Protein AF-A0A7C8ZC07-F1 (afdb_monomer)

Structure (mmCIF, N/CA/C/O backbone):
data_AF-A0A7C8ZC07-F1
#
_entry.id   AF-A0A7C8ZC07-F1
#
loop_
_atom_site.group_PDB
_atom_site.id
_atom_site.type_symbol
_atom_site.label_atom_id
_atom_site.label_alt_id
_atom_site.label_comp_id
_atom_site.label_asym_id
_atom_site.label_entity_id
_atom_site.label_seq_id
_atom_site.pdbx_PDB_ins_code
_atom_site.Cartn_x
_atom_site.Cartn_y
_atom_site.Cartn_z
_atom_site.occupancy
_atom_site.B_iso_or_equiv
_atom_site.auth_seq_id
_atom_site.auth_comp_id
_atom_site.auth_asym_id
_atom_site.auth_atom_id
_atom_site.pdbx_PDB_model_num
ATOM 1 N N . ARG A 1 1 ? 8.824 -15.321 49.324 1.00 49.09 1 ARG A N 1
ATOM 2 C CA . ARG A 1 1 ? 8.044 -14.323 50.098 1.00 49.09 1 ARG A CA 1
ATOM 3 C C . ARG A 1 1 ? 8.283 -12.958 49.463 1.00 49.09 1 ARG A C 1
ATOM 5 O O . ARG A 1 1 ? 9.162 -12.234 49.890 1.00 49.09 1 ARG A O 1
ATOM 12 N N . ILE A 1 2 ? 7.530 -12.649 48.404 1.00 52.88 2 ILE A N 1
ATOM 13 C CA . ILE A 1 2 ? 7.706 -11.455 47.546 1.00 52.88 2 ILE A CA 1
ATOM 14 C C . ILE A 1 2 ? 7.516 -10.147 48.338 1.00 52.88 2 ILE A C 1
ATOM 16 O O . ILE A 1 2 ? 8.157 -9.143 48.069 1.00 52.88 2 ILE A O 1
ATOM 20 N N . LYS A 1 3 ? 6.681 -10.186 49.384 1.00 51.88 3 LYS A N 1
ATOM 21 C CA . LYS A 1 3 ? 6.340 -9.038 50.242 1.00 51.88 3 LYS A CA 1
ATOM 22 C C . LYS A 1 3 ? 7.389 -8.698 51.314 1.00 51.88 3 LYS A C 1
ATOM 24 O O . LYS A 1 3 ? 7.151 -7.811 52.131 1.00 51.88 3 LYS A O 1
ATOM 29 N N . GLU A 1 4 ? 8.507 -9.422 51.375 1.00 53.69 4 GLU A N 1
ATOM 30 C CA . GLU A 1 4 ? 9.507 -9.255 52.441 1.00 53.69 4 GLU A CA 1
ATOM 31 C C . GLU A 1 4 ? 10.808 -8.601 51.981 1.00 53.69 4 GLU A C 1
ATOM 33 O O . GLU A 1 4 ? 11.599 -8.225 52.843 1.00 53.69 4 GLU A O 1
ATOM 38 N N . ASP A 1 5 ? 10.993 -8.372 50.677 1.00 64.00 5 ASP A N 1
ATOM 39 C CA . ASP A 1 5 ? 12.124 -7.585 50.188 1.00 64.00 5 ASP A CA 1
ATOM 40 C C . ASP A 1 5 ? 11.849 -6.082 50.407 1.00 64.00 5 ASP A C 1
ATOM 42 O O . ASP A 1 5 ? 10.924 -5.528 49.800 1.00 64.00 5 ASP A O 1
ATOM 46 N N . PRO A 1 6 ? 12.605 -5.399 51.288 1.00 66.06 6 PRO A N 1
ATOM 47 C CA . PRO A 1 6 ? 12.394 -3.987 51.586 1.00 66.06 6 PRO A CA 1
ATOM 48 C C . PRO A 1 6 ? 12.612 -3.067 50.375 1.00 66.06 6 PRO A C 1
ATOM 50 O O . PRO A 1 6 ? 12.097 -1.952 50.393 1.00 66.06 6 PRO A O 1
ATOM 53 N N . SER A 1 7 ? 13.317 -3.516 49.330 1.00 63.84 7 SER A N 1
ATOM 54 C CA . SER A 1 7 ? 13.530 -2.734 48.106 1.00 63.84 7 SER A CA 1
ATOM 55 C C . SER A 1 7 ? 12.346 -2.784 47.132 1.00 63.84 7 SER A C 1
ATOM 57 O O . SER A 1 7 ? 12.133 -1.833 46.385 1.00 63.84 7 SER A O 1
ATOM 59 N N . LEU A 1 8 ? 11.533 -3.846 47.180 1.00 65.56 8 LEU A N 1
ATOM 60 C CA . LEU A 1 8 ? 10.399 -4.048 46.268 1.00 65.56 8 LEU A CA 1
ATOM 61 C C . LEU A 1 8 ? 9.066 -3.549 46.832 1.00 65.56 8 LEU A C 1
ATOM 63 O O . LEU A 1 8 ? 8.138 -3.299 46.071 1.00 65.56 8 LEU A O 1
ATOM 67 N N . LYS A 1 9 ? 8.961 -3.368 48.154 1.00 70.19 9 LYS A N 1
ATOM 68 C CA . LYS A 1 9 ? 7.757 -2.827 48.811 1.00 70.19 9 LYS A CA 1
ATOM 69 C C . LYS A 1 9 ? 7.234 -1.517 48.202 1.00 70.19 9 LYS A C 1
ATOM 71 O O . LYS A 1 9 ? 6.057 -1.504 47.856 1.00 70.19 9 LYS A O 1
ATOM 76 N N . PRO A 1 10 ? 8.048 -0.456 48.024 1.00 70.44 10 PRO A N 1
ATOM 77 C CA . PRO A 1 10 ? 7.539 0.800 47.469 1.00 70.44 10 PRO A CA 1
ATOM 78 C C . PRO A 1 10 ? 7.084 0.649 46.011 1.00 70.44 10 PRO A C 1
ATOM 80 O O . PRO A 1 10 ? 6.081 1.231 45.620 1.00 70.44 10 PRO A O 1
ATOM 83 N N . ILE A 1 11 ? 7.772 -0.189 45.231 1.00 72.69 11 ILE A N 1
ATOM 84 C CA . ILE A 1 11 ? 7.446 -0.452 43.822 1.00 72.69 11 ILE A CA 1
ATOM 85 C C . ILE A 1 11 ? 6.111 -1.197 43.714 1.00 72.69 11 ILE A C 1
ATOM 87 O O . ILE A 1 11 ? 5.258 -0.846 42.906 1.00 72.69 11 ILE A O 1
ATOM 91 N N . LEU A 1 12 ? 5.906 -2.217 44.551 1.00 68.25 12 LEU A N 1
ATOM 92 C CA . LEU A 1 12 ? 4.665 -2.990 44.575 1.00 68.25 12 LEU A CA 1
ATOM 93 C C . LEU A 1 12 ? 3.473 -2.142 45.041 1.00 68.25 12 LEU A C 1
ATOM 95 O O . LEU A 1 12 ? 2.403 -2.251 44.449 1.00 68.25 12 LEU A O 1
ATOM 99 N N . GLU A 1 13 ? 3.658 -1.277 46.043 1.00 73.81 13 GLU A N 1
ATOM 100 C CA . GLU A 1 13 ? 2.627 -0.327 46.488 1.00 73.81 13 GLU A CA 1
ATOM 101 C C . GLU A 1 13 ? 2.291 0.705 45.400 1.00 73.81 13 GLU A C 1
ATOM 103 O O . GLU A 1 13 ? 1.121 1.041 45.207 1.00 73.81 13 GLU A O 1
ATOM 108 N N . GLU A 1 14 ? 3.287 1.178 44.646 1.00 70.56 14 GLU A N 1
ATOM 109 C CA . GLU A 1 14 ? 3.084 2.115 43.537 1.00 70.56 14 GLU A CA 1
ATOM 110 C C . GLU A 1 14 ? 2.387 1.455 42.340 1.00 70.56 14 GLU A C 1
ATOM 112 O O . GLU A 1 14 ? 1.521 2.070 41.721 1.00 70.56 14 GLU A O 1
ATOM 117 N N . ILE A 1 15 ? 2.680 0.184 42.050 1.00 71.25 15 ILE A N 1
ATOM 118 C CA . ILE A 1 15 ? 1.969 -0.600 41.029 1.00 71.25 15 ILE A CA 1
ATOM 119 C C . ILE A 1 15 ? 0.524 -0.887 41.464 1.00 71.25 15 ILE A C 1
ATOM 121 O O . ILE A 1 15 ? -0.393 -0.772 40.651 1.00 71.25 15 ILE A O 1
ATOM 125 N N . GLU A 1 16 ? 0.295 -1.222 42.737 1.00 71.12 16 GLU A N 1
ATOM 126 C CA . GLU A 1 16 ? -1.049 -1.466 43.280 1.00 71.12 16 GLU A CA 1
ATOM 127 C C . GLU A 1 16 ? -1.894 -0.181 43.299 1.00 71.12 16 GLU A C 1
ATOM 129 O O . GLU A 1 16 ? -3.084 -0.214 42.986 1.00 71.12 16 GLU A O 1
ATOM 134 N N . THR A 1 17 ? -1.270 0.964 43.587 1.00 78.25 17 THR A N 1
ATOM 135 C CA . THR A 1 17 ? -1.939 2.275 43.618 1.00 78.25 17 THR A CA 1
ATOM 136 C C . THR A 1 17 ? -2.128 2.874 42.221 1.00 78.25 17 THR A C 1
ATOM 138 O O . THR A 1 17 ? -3.163 3.471 41.930 1.00 78.25 17 THR A O 1
ATOM 141 N N . GLY A 1 18 ? -1.125 2.747 41.350 1.00 68.50 18 GLY A N 1
ATOM 142 C CA . GLY A 1 18 ? -1.068 3.386 40.033 1.00 68.50 18 GLY A CA 1
ATOM 143 C C . GLY A 1 18 ? -1.546 2.512 38.871 1.00 68.50 18 GLY A C 1
ATOM 144 O O . GLY A 1 18 ? -1.630 2.993 37.737 1.00 68.50 18 GLY A O 1
ATOM 145 N N . GLY A 1 19 ? -1.870 1.243 39.129 1.00 67.44 19 GLY A N 1
ATOM 146 C CA . GLY A 1 19 ? -2.442 0.325 38.150 1.00 67.44 19 GLY A CA 1
ATOM 147 C C . GLY A 1 19 ? -1.543 0.084 36.923 1.00 67.44 19 GLY A C 1
ATOM 148 O O . GLY A 1 19 ? -0.319 0.232 36.993 1.00 67.44 19 GLY A O 1
ATOM 149 N N . PRO A 1 20 ? -2.130 -0.270 35.762 1.00 63.25 20 PRO A N 1
ATOM 150 C CA . PRO A 1 20 ? -1.377 -0.620 34.550 1.00 63.25 20 PRO A CA 1
ATOM 151 C C . PRO A 1 20 ? -0.416 0.476 34.057 1.00 63.25 20 PRO A C 1
ATOM 153 O O . PRO A 1 20 ? 0.626 0.175 33.481 1.00 63.25 20 PRO A O 1
ATOM 156 N N . ALA A 1 21 ? -0.718 1.751 34.325 1.00 64.56 21 ALA A N 1
ATOM 157 C CA . ALA A 1 21 ? 0.130 2.874 33.927 1.00 64.56 21 ALA A CA 1
ATOM 158 C C . ALA A 1 21 ? 1.429 2.963 34.748 1.00 64.56 21 ALA A C 1
ATOM 160 O O . ALA A 1 21 ? 2.482 3.293 34.203 1.00 64.56 21 ALA A O 1
ATOM 161 N N . ALA A 1 22 ? 1.376 2.652 36.049 1.00 65.94 22 ALA A N 1
ATOM 162 C CA . ALA A 1 22 ? 2.578 2.548 36.877 1.00 65.94 22 ALA A CA 1
ATOM 163 C C . ALA A 1 22 ? 3.409 1.322 36.481 1.00 65.94 22 ALA A C 1
ATOM 165 O O . ALA A 1 22 ? 4.630 1.422 36.370 1.00 65.94 22 ALA A O 1
ATOM 166 N N . MET A 1 23 ? 2.749 0.204 36.160 1.00 66.25 23 MET A N 1
ATOM 167 C CA . MET A 1 23 ? 3.419 -0.997 35.657 1.00 66.25 23 MET A CA 1
ATOM 168 C C . MET A 1 23 ? 4.219 -0.720 34.372 1.00 66.25 23 MET A C 1
ATOM 170 O O . MET A 1 23 ? 5.341 -1.202 34.267 1.00 66.25 23 MET A O 1
ATOM 174 N N . MET A 1 24 ? 3.725 0.122 33.451 1.00 65.31 24 MET A N 1
ATOM 175 C CA . MET A 1 24 ? 4.464 0.498 32.231 1.00 65.31 24 MET A CA 1
ATOM 176 C C . MET A 1 24 ? 5.765 1.271 32.488 1.00 65.31 24 MET A C 1
ATOM 178 O O . MET A 1 24 ? 6.720 1.117 31.730 1.00 65.31 24 MET A O 1
ATOM 182 N N . ARG A 1 25 ? 5.851 2.077 33.556 1.00 70.50 25 ARG A N 1
ATOM 183 C CA . ARG A 1 25 ? 7.114 2.762 33.897 1.00 70.50 25 ARG A CA 1
ATOM 184 C C . ARG A 1 25 ? 8.191 1.771 34.313 1.00 70.50 25 ARG A C 1
ATOM 186 O O . ARG A 1 25 ? 9.336 1.901 33.896 1.00 70.50 25 ARG A O 1
ATOM 193 N N . TYR A 1 26 ? 7.798 0.771 35.092 1.00 70.06 26 TYR A N 1
ATOM 194 C CA . TYR A 1 26 ? 8.689 -0.290 35.550 1.00 70.06 26 TYR A CA 1
ATO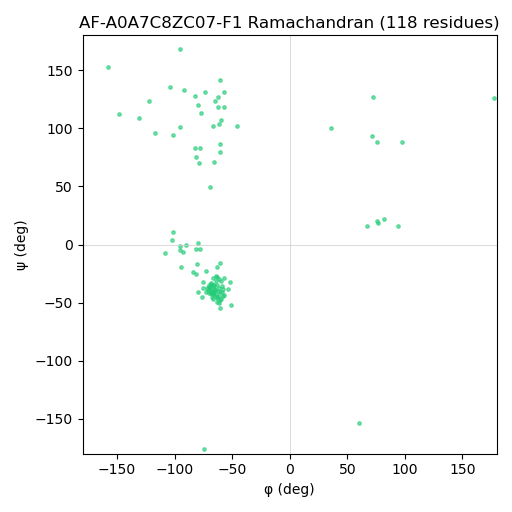M 195 C C . TYR A 1 26 ? 8.918 -1.380 34.501 1.00 70.06 26 TYR A C 1
ATOM 197 O O . TYR A 1 26 ? 9.893 -2.113 34.595 1.00 70.06 26 TYR A O 1
ATOM 205 N N . TRP A 1 27 ? 8.071 -1.455 33.472 1.00 68.31 27 TRP A N 1
ATOM 206 C CA . TRP A 1 27 ? 8.243 -2.361 32.336 1.00 68.31 27 TRP A CA 1
ATOM 207 C C . TRP A 1 27 ? 9.499 -2.051 31.513 1.00 68.31 27 TRP A C 1
ATOM 209 O O . TRP A 1 27 ? 10.074 -2.943 30.903 1.00 68.31 27 TRP A O 1
ATOM 219 N N . ASN A 1 28 ? 9.960 -0.799 31.520 1.00 65.50 28 ASN A N 1
ATOM 220 C CA . ASN A 1 28 ? 11.221 -0.409 30.882 1.00 65.50 28 ASN A CA 1
ATOM 221 C C . ASN A 1 28 ? 12.411 -0.387 31.856 1.00 65.50 28 ASN A C 1
ATOM 223 O O . ASN A 1 28 ? 13.537 -0.116 31.438 1.00 65.50 28 ASN A O 1
ATOM 227 N N . ASP A 1 29 ? 12.188 -0.680 33.140 1.00 74.25 29 ASP A N 1
ATOM 228 C CA . ASP A 1 29 ? 13.243 -0.755 34.144 1.00 74.25 29 ASP A CA 1
ATOM 229 C C . ASP A 1 29 ? 13.710 -2.205 34.301 1.00 74.25 29 ASP A C 1
ATOM 231 O O . ASP A 1 29 ? 13.076 -3.050 34.941 1.00 74.25 29 ASP A O 1
ATOM 235 N N . LYS A 1 30 ? 14.851 -2.494 33.674 1.00 66.69 30 LYS A N 1
ATOM 236 C CA . LYS A 1 30 ? 15.441 -3.831 33.636 1.00 66.69 30 LYS A CA 1
ATOM 237 C C . LYS A 1 30 ? 15.731 -4.380 35.035 1.00 66.69 30 LYS A C 1
ATOM 239 O O . LYS A 1 30 ? 15.533 -5.572 35.251 1.00 66.69 30 LYS A O 1
ATOM 244 N N . GLU A 1 31 ? 16.135 -3.538 35.987 1.00 68.56 31 GLU A N 1
ATOM 245 C CA . GLU A 1 31 ? 16.430 -3.992 37.352 1.00 68.56 31 GLU A CA 1
ATOM 246 C C . GLU A 1 31 ? 15.155 -4.403 38.097 1.00 68.56 31 GLU A C 1
ATOM 248 O O . GLU A 1 31 ? 15.164 -5.349 38.891 1.00 68.56 31 GLU A O 1
ATOM 253 N N . VAL A 1 32 ? 14.045 -3.708 37.834 1.00 72.06 32 VAL A N 1
ATOM 254 C CA . VAL A 1 32 ? 12.743 -4.024 38.431 1.00 72.06 32 VAL A CA 1
ATOM 255 C C . VAL A 1 32 ? 12.170 -5.296 37.824 1.00 72.06 32 VAL A C 1
ATOM 257 O O . VAL A 1 32 ? 11.678 -6.146 38.564 1.00 72.06 32 VAL A O 1
ATOM 260 N N . LEU A 1 33 ? 12.294 -5.474 36.508 1.00 69.75 33 LEU A N 1
ATOM 261 C CA . LEU A 1 33 ? 11.890 -6.704 35.828 1.00 69.75 33 LEU A CA 1
ATOM 262 C C . LEU A 1 33 ? 12.712 -7.921 36.265 1.00 69.75 33 LEU A C 1
ATOM 264 O O . LEU A 1 33 ? 12.133 -8.979 36.506 1.00 69.75 33 LEU A O 1
ATOM 268 N N . GLU A 1 34 ? 14.034 -7.781 36.402 1.00 70.88 34 GLU A N 1
ATOM 269 C CA . GLU A 1 34 ? 14.917 -8.862 36.859 1.00 70.88 34 GLU A CA 1
ATOM 270 C C . GLU A 1 34 ? 14.548 -9.302 38.279 1.00 70.88 34 GLU A C 1
ATOM 272 O O . GLU A 1 34 ? 14.272 -10.481 38.514 1.00 70.88 34 GLU A O 1
ATOM 277 N N . LYS A 1 35 ? 14.423 -8.353 39.213 1.00 67.31 35 LYS A N 1
ATOM 278 C CA . LYS A 1 35 ? 14.038 -8.660 40.599 1.00 67.31 35 LYS A CA 1
ATOM 279 C C . LYS A 1 35 ? 12.609 -9.183 40.713 1.00 67.31 35 LYS A C 1
ATOM 281 O O . LYS A 1 35 ? 12.342 -10.038 41.555 1.00 67.31 35 LYS A O 1
ATOM 286 N N . LEU A 1 36 ? 11.684 -8.701 39.880 1.00 66.12 36 LEU A N 1
ATOM 287 C CA . LEU A 1 36 ? 10.309 -9.199 39.839 1.00 66.12 36 LEU A CA 1
ATOM 288 C C . LEU A 1 36 ? 10.250 -10.630 39.285 1.00 66.12 36 LEU A C 1
ATOM 290 O O . LEU A 1 36 ? 9.547 -11.464 39.852 1.00 66.12 36 LEU A O 1
ATOM 294 N N . GLY A 1 37 ? 11.022 -10.938 38.239 1.00 65.50 37 GLY A N 1
ATOM 295 C CA . GLY A 1 37 ? 11.154 -12.282 37.671 1.00 65.50 37 GLY A CA 1
ATOM 296 C C . GLY A 1 37 ? 11.761 -13.282 38.658 1.00 65.50 37 GLY A C 1
ATOM 297 O O . GLY A 1 37 ? 11.209 -14.369 38.857 1.00 65.50 37 GLY 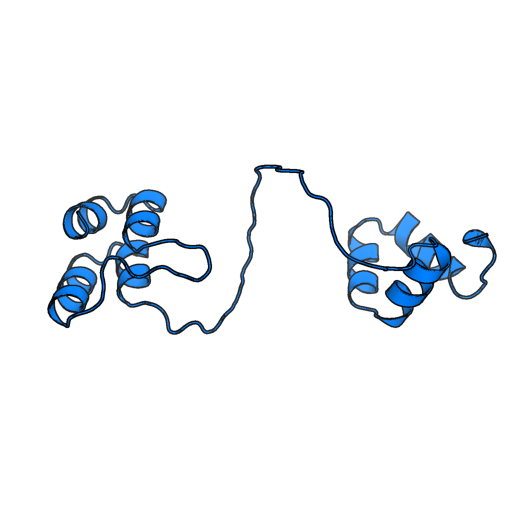A O 1
ATOM 298 N N . GLU A 1 38 ? 12.829 -12.885 39.356 1.00 65.06 38 GLU A N 1
ATOM 299 C CA . GLU A 1 38 ? 13.428 -13.660 40.449 1.00 65.06 38 GLU A CA 1
ATOM 300 C C . GLU A 1 38 ? 12.439 -13.873 41.606 1.00 65.06 38 GLU A C 1
ATOM 302 O O . GLU A 1 38 ? 12.287 -14.989 42.111 1.00 65.06 38 GLU A O 1
ATOM 307 N N . ALA A 1 39 ? 11.708 -12.825 41.999 1.00 56.41 39 ALA A N 1
ATOM 308 C CA . ALA A 1 39 ? 10.731 -12.882 43.082 1.00 56.41 39 ALA A CA 1
ATOM 309 C C . ALA A 1 39 ? 9.504 -13.745 42.734 1.00 56.41 39 ALA A C 1
ATOM 311 O O . ALA A 1 39 ? 8.959 -14.420 43.614 1.00 56.41 39 ALA A O 1
ATOM 312 N N . MET A 1 40 ? 9.078 -13.756 41.467 1.00 59.34 40 MET A N 1
ATOM 313 C CA . MET A 1 40 ? 7.971 -14.578 40.967 1.00 59.34 40 MET A CA 1
ATOM 314 C C . MET A 1 40 ? 8.375 -16.029 40.667 1.00 59.34 40 MET A C 1
ATOM 316 O O . MET A 1 40 ? 7.507 -16.845 40.362 1.00 59.34 40 MET A O 1
ATOM 320 N N . GLY A 1 41 ? 9.658 -16.387 40.800 1.00 51.72 41 GLY A N 1
ATOM 321 C CA . GLY A 1 41 ? 10.137 -17.754 40.581 1.00 51.72 41 GLY A CA 1
ATOM 322 C C . GLY A 1 41 ? 10.030 -18.218 39.125 1.00 51.72 41 GLY A 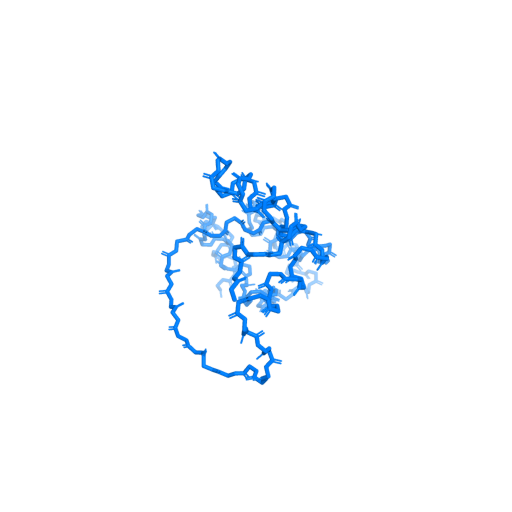C 1
ATOM 323 O O . GLY A 1 41 ? 10.134 -19.416 38.857 1.00 51.72 41 GLY A O 1
ATOM 324 N N . LEU A 1 42 ? 9.837 -17.287 38.185 1.00 47.69 42 LEU A N 1
ATOM 325 C CA . LEU A 1 42 ? 9.888 -17.554 36.752 1.00 47.69 42 LEU A CA 1
ATOM 326 C C . LEU A 1 42 ? 11.360 -17.569 36.326 1.00 47.69 42 LEU A C 1
ATOM 328 O O . LEU A 1 42 ? 11.879 -16.636 35.722 1.00 47.69 42 LEU A O 1
ATOM 332 N N . ALA A 1 43 ? 12.050 -18.658 36.660 1.00 42.44 43 ALA A N 1
ATOM 333 C CA . ALA A 1 43 ? 13.282 -19.008 35.973 1.00 42.44 43 ALA A CA 1
ATOM 334 C C . ALA A 1 43 ? 12.928 -19.233 34.495 1.00 42.44 43 ALA A C 1
ATOM 336 O O . ALA A 1 43 ? 12.326 -20.249 34.143 1.00 42.44 43 ALA A O 1
ATOM 337 N N . VAL A 1 44 ? 13.251 -18.264 33.635 1.00 49.53 44 VAL A N 1
ATOM 338 C CA . VAL A 1 44 ? 13.083 -18.407 32.190 1.00 49.53 44 VAL A CA 1
ATOM 339 C C . VAL A 1 44 ? 14.067 -19.481 31.718 1.00 49.53 44 VAL A C 1
ATOM 341 O O . VAL A 1 44 ? 15.277 -19.286 31.648 1.00 49.53 44 VAL A O 1
ATOM 344 N N . SER A 1 45 ? 13.550 -20.679 31.474 1.00 45.59 45 SER A N 1
ATOM 345 C CA . SER A 1 45 ? 14.283 -21.757 30.825 1.00 45.59 45 SER A CA 1
ATOM 346 C C . SER A 1 45 ? 13.399 -22.315 29.724 1.00 45.59 45 SER A C 1
ATOM 348 O O . SER A 1 45 ? 12.387 -22.950 30.002 1.00 45.59 45 SER A O 1
ATOM 350 N N . GLY A 1 46 ? 13.792 -22.035 28.480 1.00 42.75 46 GLY A N 1
ATOM 351 C CA . GLY A 1 46 ? 13.306 -22.710 27.277 1.00 42.75 46 GLY A CA 1
ATOM 352 C C . GLY A 1 46 ? 11.865 -22.390 26.884 1.00 42.75 46 GLY A C 1
ATOM 353 O O . GLY A 1 46 ? 10.933 -23.072 27.295 1.00 42.75 46 GLY A O 1
ATOM 354 N N . GLY A 1 47 ? 11.690 -21.394 26.015 1.00 37.84 47 GLY A N 1
ATOM 355 C CA . GLY A 1 47 ? 10.403 -21.105 25.390 1.00 37.84 47 GLY A CA 1
ATOM 356 C C . GLY A 1 47 ? 9.903 -22.262 24.518 1.00 37.84 47 GLY A C 1
ATOM 357 O O . GLY A 1 47 ? 10.525 -22.604 23.516 1.00 37.84 47 GLY A O 1
ATOM 358 N N . ALA A 1 48 ? 8.753 -22.823 24.893 1.00 44.09 48 ALA A N 1
ATOM 359 C CA . ALA A 1 48 ? 7.782 -23.468 24.012 1.00 44.09 48 ALA A CA 1
ATOM 360 C C . ALA A 1 48 ? 6.396 -23.496 24.695 1.00 44.09 48 ALA A C 1
ATOM 362 O O . ALA A 1 48 ? 6.312 -23.592 25.917 1.00 44.09 48 ALA A O 1
ATOM 363 N N . THR A 1 49 ? 5.339 -23.505 23.869 1.00 35.78 49 THR A N 1
ATOM 364 C CA . THR A 1 49 ? 3.875 -23.519 24.145 1.00 35.78 49 THR A CA 1
ATOM 365 C C . THR A 1 49 ? 3.246 -22.113 24.080 1.00 35.78 49 THR A C 1
ATOM 367 O O . THR A 1 49 ? 3.416 -21.296 24.970 1.00 35.78 49 THR A O 1
ATOM 370 N N . SER A 1 50 ? 2.792 -21.643 22.911 1.00 43.72 50 SER A N 1
ATOM 371 C CA . SER A 1 50 ? 1.592 -21.997 22.120 1.00 43.72 50 SER A CA 1
ATOM 372 C C . SER A 1 50 ? 0.255 -21.527 22.702 1.00 43.72 50 SER A C 1
ATOM 374 O O . SER A 1 50 ? -0.145 -21.934 23.784 1.00 43.72 50 SER A O 1
ATOM 376 N N . SER A 1 51 ? -0.480 -20.826 21.830 1.00 48.34 51 SER A N 1
ATOM 377 C CA . SER A 1 51 ? -1.940 -20.703 21.781 1.00 48.34 51 SER A CA 1
ATOM 378 C C . SER A 1 51 ? -2.619 -19.795 22.811 1.00 48.34 51 SER A C 1
ATOM 380 O O . SER A 1 51 ? -3.219 -20.261 23.777 1.00 48.34 51 SER A O 1
ATOM 382 N N . ALA A 1 52 ? -2.725 -18.518 22.451 1.00 35.41 52 ALA A N 1
ATOM 383 C CA . ALA A 1 52 ? -3.979 -17.787 22.587 1.00 35.41 52 ALA A CA 1
ATOM 384 C C . ALA A 1 52 ? -4.060 -16.753 21.460 1.00 35.41 52 ALA A C 1
ATOM 386 O O . ALA A 1 52 ? -3.277 -15.812 21.421 1.00 35.41 52 ALA A O 1
ATOM 387 N N . SER A 1 53 ? -4.997 -16.943 20.532 1.00 43.97 53 SER A N 1
ATOM 388 C CA . SER A 1 53 ? -5.522 -15.815 19.770 1.00 43.97 53 SER A CA 1
ATOM 389 C C . SER A 1 53 ? -6.427 -15.018 20.706 1.00 43.97 53 SER A C 1
ATOM 391 O O . SER A 1 53 ? -7.310 -15.599 21.344 1.00 43.97 53 SER A O 1
ATOM 393 N N . PRO A 1 54 ? -6.241 -13.699 20.758 1.00 41.41 54 PRO A N 1
ATOM 394 C CA . PRO A 1 54 ? -7.382 -12.814 20.764 1.00 41.41 54 PRO A CA 1
ATOM 395 C C . PRO A 1 54 ? -7.255 -11.863 19.577 1.00 41.41 54 PRO A C 1
ATOM 397 O O . PRO A 1 54 ? -6.273 -11.145 19.425 1.00 41.41 54 PRO A O 1
ATOM 400 N N . GLY A 1 55 ? -8.277 -11.864 18.725 1.00 49.91 55 GLY A N 1
ATOM 401 C CA . GLY A 1 55 ? -8.522 -10.718 17.870 1.00 49.91 55 GLY A CA 1
ATOM 402 C C . GLY A 1 55 ? -8.880 -9.524 18.747 1.00 49.91 55 GLY A C 1
ATOM 403 O O . GLY A 1 55 ? -9.813 -9.612 19.540 1.00 49.91 55 GLY A O 1
ATOM 404 N N . ALA A 1 56 ? -8.130 -8.443 18.608 1.00 40.22 56 ALA A N 1
ATOM 405 C CA . ALA A 1 56 ? -8.551 -7.061 18.784 1.00 40.22 56 ALA A CA 1
ATOM 406 C C . ALA A 1 56 ? -7.312 -6.194 18.582 1.00 40.22 56 ALA A C 1
ATOM 408 O O . ALA A 1 56 ? -6.317 -6.431 19.252 1.00 40.22 56 ALA A O 1
ATOM 409 N N . ALA A 1 57 ? -7.439 -5.226 17.673 1.00 47.78 57 ALA A N 1
ATOM 410 C CA . ALA A 1 57 ? -6.707 -3.966 17.636 1.00 47.78 57 ALA A CA 1
ATOM 411 C C . ALA A 1 57 ? -5.247 -4.033 18.089 1.00 47.78 57 ALA A C 1
ATOM 413 O O . ALA A 1 57 ? -4.973 -3.938 19.281 1.00 47.78 57 ALA A O 1
ATOM 414 N N . ASP A 1 58 ? -4.332 -4.073 17.130 1.00 37.62 58 ASP A N 1
ATOM 415 C CA . ASP A 1 58 ? -2.981 -3.618 17.410 1.00 37.62 58 ASP A CA 1
ATOM 416 C C . ASP A 1 58 ? -2.696 -2.418 16.515 1.00 37.62 58 ASP A C 1
ATOM 418 O O . ASP A 1 58 ? -2.379 -2.526 15.332 1.00 37.62 58 ASP A O 1
ATOM 422 N N . GLU A 1 59 ? -2.906 -1.242 17.104 1.00 51.22 59 GLU A N 1
ATOM 423 C CA . GLU A 1 59 ? -2.054 -0.103 16.817 1.00 51.22 59 GLU A CA 1
ATOM 424 C C . GLU A 1 59 ? -0.630 -0.501 17.227 1.00 51.22 59 GLU A C 1
ATOM 426 O O . GLU A 1 59 ? -0.205 -0.256 18.352 1.00 51.22 59 GLU A O 1
ATOM 431 N N . ALA A 1 60 ? 0.097 -1.148 16.323 1.00 43.62 60 ALA A N 1
ATOM 432 C CA . ALA A 1 60 ? 1.545 -1.158 16.362 1.00 43.62 60 ALA A CA 1
ATOM 433 C C . ALA A 1 60 ? 2.014 -0.155 15.321 1.00 43.62 60 ALA A C 1
ATOM 435 O O . ALA A 1 60 ? 2.169 -0.456 14.139 1.00 43.62 60 ALA A O 1
ATOM 436 N N . GLU A 1 61 ? 2.250 1.063 15.798 1.00 51.12 61 GLU A N 1
ATOM 437 C CA . GLU A 1 61 ? 3.267 1.923 15.220 1.00 51.12 61 GLU A CA 1
ATOM 438 C C . GLU A 1 61 ? 4.616 1.198 15.372 1.00 51.12 61 GLU A C 1
ATOM 440 O O . GLU A 1 61 ? 5.386 1.413 16.305 1.00 51.12 61 GLU A O 1
ATOM 445 N N . GLY A 1 62 ? 4.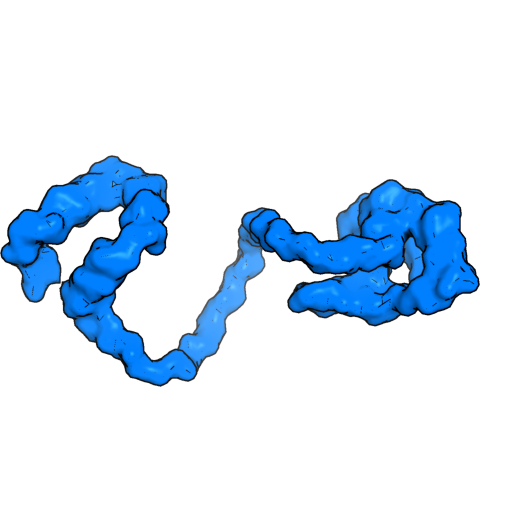867 0.248 14.477 1.00 40.34 62 GLY A N 1
ATOM 446 C CA . GLY A 1 62 ? 6.193 -0.253 14.190 1.00 40.34 62 GLY A CA 1
ATOM 447 C C . GLY A 1 62 ? 6.813 0.727 13.218 1.00 40.34 62 GLY A C 1
ATOM 448 O O . GLY A 1 62 ? 6.748 0.514 12.016 1.00 40.34 62 GLY A O 1
ATOM 449 N N . GLY A 1 63 ? 7.366 1.825 13.734 1.00 45.25 63 GLY A N 1
ATOM 450 C CA . GLY A 1 63 ? 8.246 2.699 12.969 1.00 45.25 63 GLY A CA 1
ATOM 451 C C . GLY A 1 63 ? 9.525 1.950 12.609 1.00 45.25 63 GLY A C 1
ATOM 452 O O . GLY A 1 63 ? 10.579 2.207 13.184 1.00 45.25 63 GLY A O 1
ATOM 453 N N . ASN A 1 64 ? 9.430 0.990 11.695 1.00 46.19 64 ASN A N 1
ATOM 454 C CA . ASN A 1 64 ? 10.566 0.617 10.890 1.00 46.19 64 ASN A CA 1
ATOM 455 C C . ASN A 1 64 ? 10.619 1.629 9.756 1.00 46.19 64 ASN A C 1
ATOM 457 O O . ASN A 1 64 ? 9.650 1.849 9.037 1.00 46.19 64 ASN A O 1
ATOM 461 N N . GLU A 1 65 ? 11.784 2.234 9.579 1.00 47.97 65 GLU A N 1
ATOM 462 C CA . GLU A 1 65 ? 12.181 2.893 8.337 1.00 47.97 65 GLU A CA 1
ATOM 463 C C . GLU A 1 65 ? 12.401 1.810 7.260 1.00 47.97 65 GLU A C 1
ATOM 465 O O . GLU A 1 65 ? 13.461 1.728 6.639 1.00 47.97 65 GLU A O 1
ATOM 470 N N . GLU A 1 66 ? 11.432 0.901 7.112 1.00 53.50 66 GLU A N 1
ATOM 471 C CA . GLU A 1 66 ? 11.368 -0.025 6.001 1.00 53.50 66 GLU A CA 1
ATOM 472 C C . GLU A 1 66 ? 11.222 0.827 4.746 1.00 53.50 66 GLU A C 1
ATOM 474 O O . GLU A 1 66 ? 10.426 1.765 4.709 1.00 53.50 66 GLU A O 1
ATOM 479 N N . GLU A 1 67 ? 12.114 0.583 3.786 1.00 63.31 67 GLU A N 1
ATOM 480 C CA . GLU A 1 67 ? 12.131 1.232 2.483 1.00 63.31 67 GLU A CA 1
ATOM 481 C C . GLU A 1 67 ? 10.697 1.225 1.951 1.00 63.31 67 GLU A C 1
ATOM 483 O O . GLU A 1 67 ? 10.180 0.169 1.600 1.00 63.31 67 GLU A O 1
ATOM 488 N N . GLU A 1 68 ? 10.022 2.377 2.046 1.00 72.00 68 GLU A N 1
ATOM 489 C CA . GLU A 1 68 ? 8.571 2.454 1.904 1.00 72.00 68 GLU A CA 1
ATOM 490 C C . GLU A 1 68 ? 8.207 1.931 0.519 1.00 72.00 68 GLU A C 1
ATOM 492 O O . GLU A 1 68 ? 8.492 2.570 -0.499 1.00 72.00 68 GLU A O 1
ATOM 497 N N . SER A 1 69 ? 7.630 0.729 0.481 1.00 92.38 69 SER A N 1
ATOM 498 C CA . SER A 1 69 ? 7.307 0.074 -0.773 1.00 92.38 69 SER A CA 1
ATOM 499 C C . SER A 1 69 ? 6.393 0.979 -1.578 1.00 92.38 69 SER A C 1
ATOM 501 O O . SER A 1 69 ? 5.274 1.313 -1.168 1.00 92.38 69 SER A O 1
ATOM 503 N N . ILE A 1 70 ? 6.861 1.382 -2.757 1.00 96.12 70 ILE A N 1
ATOM 504 C CA . ILE A 1 70 ? 6.128 2.323 -3.600 1.00 96.12 70 ILE A CA 1
ATOM 505 C C . ILE A 1 70 ? 4.747 1.772 -3.983 1.00 96.12 70 ILE A C 1
ATOM 507 O O . ILE A 1 70 ? 3.792 2.541 -4.115 1.00 96.12 70 ILE A O 1
ATOM 511 N N . VAL A 1 71 ? 4.607 0.446 -4.117 1.00 96.81 71 VAL A N 1
ATOM 512 C CA . VAL A 1 71 ? 3.323 -0.198 -4.420 1.00 96.81 71 VAL A CA 1
ATOM 513 C C . VAL A 1 71 ? 2.403 -0.245 -3.203 1.00 96.81 71 VAL A C 1
ATOM 515 O O . VAL A 1 71 ? 1.205 -0.027 -3.371 1.00 96.81 71 VAL A O 1
ATOM 518 N N . HIS A 1 72 ? 2.923 -0.459 -1.987 1.00 97.25 72 HIS A N 1
ATOM 519 C CA . HIS A 1 72 ? 2.112 -0.403 -0.763 1.00 97.25 72 HIS A CA 1
ATOM 520 C C . HIS A 1 72 ? 1.627 1.022 -0.506 1.00 97.25 72 HIS A C 1
ATOM 522 O O . HIS A 1 72 ? 0.431 1.225 -0.297 1.00 97.25 72 HIS A O 1
ATOM 528 N N . HIS A 1 73 ? 2.519 2.012 -0.609 1.00 96.94 73 HIS A N 1
ATOM 529 C CA . HIS A 1 73 ? 2.182 3.418 -0.392 1.00 96.94 73 HIS A CA 1
ATOM 530 C C . HIS A 1 73 ? 1.112 3.900 -1.376 1.00 96.94 73 HIS A C 1
ATOM 532 O O . HIS A 1 73 ? 0.046 4.357 -0.963 1.00 96.94 73 HIS A O 1
ATOM 538 N N . THR A 1 74 ? 1.351 3.740 -2.683 1.00 97.94 74 THR A N 1
ATOM 539 C CA . THR A 1 74 ? 0.404 4.191 -3.721 1.00 97.94 74 THR A CA 1
ATOM 540 C C . THR A 1 74 ? -0.937 3.457 -3.649 1.00 97.94 74 THR A C 1
ATOM 542 O O . THR A 1 74 ? -1.984 4.070 -3.867 1.00 97.94 74 THR A O 1
ATOM 545 N N . ALA A 1 75 ? -0.946 2.171 -3.282 1.00 98.06 75 ALA A N 1
ATOM 546 C CA . ALA A 1 75 ? -2.179 1.426 -3.052 1.00 98.06 75 ALA A CA 1
ATOM 547 C C . ALA A 1 75 ? -2.939 1.889 -1.797 1.00 98.06 75 ALA A C 1
ATOM 549 O O . ALA A 1 75 ? -4.167 1.946 -1.836 1.00 98.06 75 ALA A O 1
ATOM 550 N N . SER A 1 76 ? -2.225 2.237 -0.723 1.00 97.19 76 SER A N 1
ATOM 551 C CA . SER A 1 76 ? -2.789 2.701 0.552 1.00 97.19 76 SER A CA 1
ATOM 552 C C . SER A 1 76 ? -3.496 4.054 0.425 1.00 97.19 76 SER A C 1
ATOM 554 O O . SER A 1 76 ? -4.601 4.223 0.932 1.00 97.19 76 SER A O 1
ATOM 556 N N . ILE A 1 77 ? -2.902 5.001 -0.311 1.00 97.56 77 ILE A N 1
ATOM 557 C CA . ILE A 1 77 ? -3.457 6.358 -0.480 1.00 97.56 77 ILE A CA 1
ATOM 558 C C . ILE A 1 77 ? -4.403 6.510 -1.684 1.00 97.56 77 ILE A C 1
ATOM 560 O O . ILE A 1 77 ? -4.880 7.614 -1.951 1.00 97.56 77 ILE A O 1
ATOM 564 N N . GLY A 1 78 ? -4.631 5.442 -2.457 1.00 97.62 78 GLY A N 1
ATOM 565 C CA . GLY A 1 78 ? -5.489 5.486 -3.646 1.00 97.62 78 GLY A CA 1
ATOM 566 C C . GLY A 1 78 ? -4.862 6.156 -4.876 1.00 97.62 78 GLY A C 1
ATOM 567 O O . GLY A 1 78 ? -5.583 6.571 -5.791 1.00 97.62 78 GLY A O 1
ATOM 568 N N . ASP A 1 79 ? -3.532 6.270 -4.935 1.00 98.19 79 ASP A N 1
ATOM 569 C CA . ASP A 1 79 ? -2.822 6.862 -6.073 1.00 98.19 79 ASP A CA 1
ATOM 570 C C . ASP A 1 79 ? -2.724 5.875 -7.244 1.00 98.19 79 ASP A C 1
ATOM 572 O O . ASP A 1 79 ? -1.728 5.185 -7.458 1.00 98.19 79 ASP A O 1
ATOM 576 N N . VAL A 1 80 ? -3.792 5.824 -8.039 1.00 98.38 80 VAL A N 1
ATOM 577 C CA . VAL A 1 80 ? -3.900 4.939 -9.206 1.00 98.38 80 VAL A CA 1
ATOM 578 C C . VAL A 1 80 ? -2.829 5.237 -10.259 1.00 98.38 80 VAL A C 1
ATOM 580 O O . VAL A 1 80 ? -2.355 4.314 -10.925 1.00 98.38 80 VAL A O 1
ATOM 583 N N . GLU A 1 81 ? -2.479 6.508 -10.471 1.00 98.31 81 GLU A N 1
ATOM 584 C CA . GLU A 1 81 ? -1.502 6.886 -11.498 1.00 98.31 81 GLU A CA 1
ATOM 585 C C . GLU A 1 81 ? -0.079 6.574 -11.034 1.00 98.31 81 GLU A C 1
ATOM 587 O O . GLU A 1 81 ? 0.678 5.955 -11.786 1.00 98.31 81 GLU A O 1
ATOM 592 N N . GLY A 1 82 ? 0.261 6.913 -9.788 1.00 98.00 82 GLY A N 1
ATOM 593 C CA . GLY A 1 82 ? 1.525 6.533 -9.164 1.00 98.00 82 GLY A CA 1
ATOM 594 C C . GLY A 1 82 ? 1.711 5.021 -9.126 1.00 98.00 82 GLY A C 1
ATOM 595 O O . GLY A 1 82 ? 2.758 4.532 -9.550 1.00 98.00 82 GLY A O 1
ATOM 596 N N . LEU A 1 83 ? 0.670 4.271 -8.752 1.00 98.06 83 LEU A N 1
ATOM 597 C CA . LEU A 1 83 ? 0.701 2.809 -8.743 1.00 98.06 83 LEU A CA 1
ATOM 598 C C . LEU A 1 83 ? 0.979 2.242 -10.140 1.00 98.06 83 LEU A C 1
ATOM 600 O O . LEU A 1 83 ? 1.856 1.400 -10.313 1.00 98.06 83 LEU A O 1
ATOM 604 N N . ARG A 1 84 ? 0.288 2.732 -11.177 1.00 98.19 84 ARG A N 1
ATOM 605 C CA . ARG A 1 84 ? 0.535 2.302 -12.566 1.00 98.19 84 ARG A CA 1
ATOM 606 C C . ARG A 1 84 ? 1.955 2.608 -13.024 1.00 98.19 84 ARG A C 1
ATOM 608 O O . ARG A 1 84 ? 2.556 1.782 -13.708 1.00 98.19 84 ARG A O 1
ATOM 615 N N . ASN A 1 85 ? 2.481 3.774 -12.662 1.00 98.31 85 ASN A N 1
ATOM 616 C CA . ASN A 1 85 ? 3.841 4.167 -13.010 1.00 98.31 85 ASN A CA 1
ATOM 617 C C . ASN A 1 85 ? 4.878 3.300 -12.290 1.00 98.31 85 ASN A C 1
ATOM 619 O O . ASN A 1 85 ? 5.840 2.873 -12.923 1.00 98.31 85 ASN A O 1
ATOM 623 N N . ALA A 1 86 ? 4.662 2.989 -11.011 1.00 97.19 86 ALA A N 1
ATOM 624 C CA . ALA A 1 86 ? 5.518 2.092 -10.241 1.00 97.19 86 ALA A CA 1
ATOM 625 C C . ALA A 1 86 ? 5.565 0.690 -10.867 1.00 97.19 86 ALA A C 1
ATOM 627 O O . ALA A 1 86 ? 6.645 0.163 -11.133 1.00 97.19 86 ALA A O 1
ATOM 628 N N . LEU A 1 87 ? 4.403 0.130 -11.214 1.00 97.06 87 LEU A N 1
ATOM 629 C CA . LEU A 1 87 ? 4.319 -1.160 -11.904 1.00 97.06 87 LEU A CA 1
ATOM 630 C C . LEU A 1 87 ? 4.986 -1.120 -13.286 1.00 97.06 87 LEU A C 1
ATOM 632 O O . LEU A 1 87 ? 5.692 -2.050 -13.668 1.00 97.06 87 LEU A O 1
ATOM 636 N N . ALA A 1 88 ? 4.819 -0.027 -14.036 1.00 97.81 88 ALA A N 1
ATOM 637 C CA . ALA A 1 88 ? 5.488 0.156 -15.324 1.00 97.81 88 ALA A CA 1
ATOM 638 C C . ALA A 1 88 ? 7.017 0.292 -15.190 1.00 97.81 88 ALA A C 1
ATOM 640 O O . ALA A 1 88 ? 7.746 -0.091 -16.105 1.00 97.81 88 ALA A O 1
ATOM 641 N N . ALA A 1 89 ? 7.501 0.812 -14.059 1.00 97.19 89 ALA A N 1
ATOM 642 C CA . ALA A 1 89 ? 8.918 0.886 -13.717 1.00 97.19 89 ALA A CA 1
ATOM 643 C C . ALA A 1 89 ? 9.496 -0.455 -13.222 1.00 97.19 89 ALA A C 1
ATOM 645 O O . ALA A 1 89 ? 10.704 -0.549 -13.012 1.00 97.19 89 ALA A O 1
ATOM 646 N N . GLY A 1 90 ? 8.662 -1.493 -13.089 1.00 96.69 90 GLY A N 1
ATOM 647 C CA . GLY A 1 90 ? 9.073 -2.836 -12.685 1.00 96.69 90 GLY A CA 1
ATOM 648 C C . GLY A 1 90 ? 8.962 -3.112 -11.189 1.00 96.69 90 GLY A C 1
ATOM 649 O O . GLY A 1 90 ? 9.564 -4.079 -10.731 1.00 96.69 90 GLY A O 1
ATOM 650 N N . ALA A 1 91 ? 8.222 -2.292 -10.434 1.00 96.44 91 ALA A N 1
ATOM 651 C CA . ALA A 1 91 ? 7.890 -2.623 -9.053 1.00 96.44 91 ALA A CA 1
ATOM 652 C C . ALA A 1 91 ? 7.083 -3.930 -8.993 1.00 96.44 91 ALA A C 1
ATOM 654 O O . ALA A 1 91 ? 6.230 -4.182 -9.853 1.00 96.44 91 ALA A O 1
ATOM 655 N N . ASP A 1 92 ? 7.356 -4.751 -7.982 1.00 96.69 92 ASP A N 1
ATOM 656 C CA . ASP A 1 92 ? 6.654 -6.012 -7.785 1.00 96.69 92 ASP A CA 1
ATOM 657 C C . ASP A 1 92 ? 5.291 -5.753 -7.134 1.00 96.69 92 ASP A C 1
ATOM 659 O O . ASP A 1 92 ? 5.198 -5.188 -6.050 1.00 96.69 92 ASP A O 1
ATOM 663 N N . LYS A 1 93 ? 4.209 -6.147 -7.810 1.00 95.62 93 LYS A N 1
ATOM 664 C CA . LYS A 1 93 ? 2.845 -5.976 -7.290 1.00 95.62 93 LYS A CA 1
ATOM 665 C C . LYS A 1 93 ? 2.518 -6.933 -6.142 1.00 95.62 93 LYS A C 1
ATOM 667 O O . LYS A 1 93 ? 1.592 -6.658 -5.377 1.00 95.62 93 LYS A O 1
ATOM 672 N N . ASP A 1 94 ? 3.247 -8.046 -6.074 1.00 96.38 94 ASP A N 1
ATOM 673 C CA . ASP A 1 94 ? 3.062 -9.129 -5.113 1.00 96.38 94 ASP A CA 1
ATOM 674 C C . ASP A 1 94 ? 4.103 -9.052 -3.979 1.00 96.38 94 ASP A C 1
ATOM 676 O O . ASP A 1 94 ? 4.205 -9.974 -3.176 1.00 96.38 94 ASP A O 1
ATOM 680 N N . GLU A 1 95 ? 4.849 -7.942 -3.887 1.00 95.25 95 GLU A N 1
ATOM 681 C CA . GLU A 1 95 ? 5.757 -7.665 -2.776 1.00 95.25 95 GLU A CA 1
ATOM 682 C C . GLU A 1 95 ? 5.001 -7.688 -1.444 1.00 95.25 95 GLU A C 1
ATOM 684 O O . GLU A 1 95 ? 3.951 -7.051 -1.294 1.00 95.25 95 GLU A O 1
ATOM 689 N N . GLU A 1 96 ? 5.555 -8.413 -0.479 1.00 95.69 96 GLU A N 1
ATOM 690 C CA . GLU A 1 96 ? 5.012 -8.570 0.865 1.00 95.69 96 GLU A CA 1
ATOM 691 C C . GLU A 1 96 ? 5.814 -7.725 1.859 1.00 95.69 96 GLU A C 1
ATOM 693 O O . GLU A 1 96 ? 7.046 -7.726 1.834 1.00 95.69 96 GLU A O 1
ATOM 698 N N . ASP A 1 97 ? 5.115 -7.018 2.746 1.00 92.38 97 ASP A N 1
ATOM 699 C CA . ASP A 1 97 ? 5.737 -6.367 3.898 1.00 92.38 97 ASP A CA 1
ATOM 700 C C . ASP A 1 97 ? 6.126 -7.378 4.996 1.00 92.38 97 ASP A C 1
ATOM 702 O O . ASP A 1 97 ? 5.963 -8.596 4.865 1.00 92.38 97 ASP A O 1
ATOM 706 N N . SER A 1 98 ? 6.631 -6.870 6.122 1.00 91.38 98 SER A N 1
ATOM 707 C CA . SER A 1 98 ? 7.016 -7.688 7.279 1.00 91.38 98 SER A CA 1
ATOM 708 C C . SER A 1 98 ? 5.865 -8.500 7.903 1.00 91.38 98 SER A C 1
ATOM 710 O O . SER A 1 9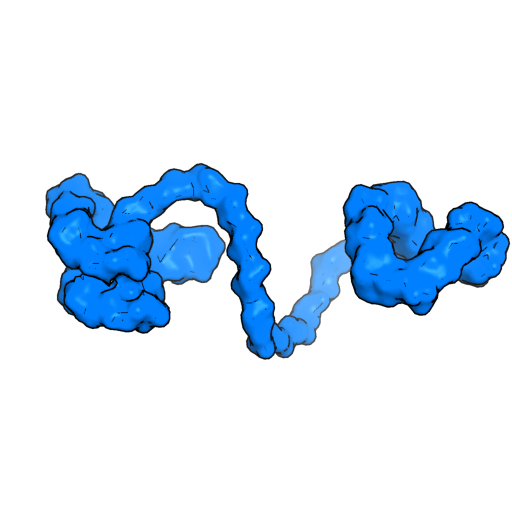8 ? 6.122 -9.461 8.633 1.00 91.38 98 SER A O 1
ATOM 712 N N . GLU A 1 99 ? 4.610 -8.170 7.587 1.00 91.75 99 GLU A N 1
ATOM 713 C CA . GLU A 1 99 ? 3.398 -8.860 8.033 1.00 91.75 99 GLU A CA 1
ATOM 714 C C . GLU A 1 99 ? 2.796 -9.781 6.951 1.00 91.75 99 GLU A C 1
ATOM 716 O O . GLU A 1 99 ? 1.743 -10.386 7.169 1.00 91.75 99 GLU A O 1
ATOM 721 N N . GLY A 1 100 ? 3.446 -9.923 5.790 1.00 94.44 100 GLY A N 1
ATOM 722 C CA . GLY A 1 100 ? 2.931 -10.715 4.669 1.00 94.44 100 GLY A CA 1
ATOM 723 C C . GLY A 1 100 ? 1.817 -10.012 3.885 1.00 94.44 100 GLY A C 1
ATOM 724 O O . GLY A 1 100 ? 1.033 -10.666 3.193 1.00 94.44 100 GLY A O 1
ATOM 725 N N . ARG A 1 101 ? 1.682 -8.687 4.016 1.00 96.06 101 ARG A N 1
ATOM 726 C CA . ARG A 1 101 ? 0.674 -7.902 3.301 1.00 96.06 101 ARG A CA 1
ATOM 727 C C . ARG A 1 101 ? 1.239 -7.389 1.987 1.00 96.06 101 ARG A C 1
ATOM 729 O O . ARG A 1 101 ? 2.306 -6.793 1.925 1.00 96.06 101 ARG A O 1
ATOM 736 N N . THR A 1 102 ? 0.451 -7.567 0.941 1.00 97.62 102 THR A N 1
ATOM 737 C CA . THR A 1 102 ? 0.707 -7.031 -0.401 1.00 97.62 102 THR A CA 1
ATOM 738 C C . THR A 1 102 ? -0.004 -5.703 -0.633 1.00 97.62 102 THR A C 1
ATOM 740 O O . THR A 1 102 ? -0.940 -5.352 0.089 1.00 97.62 102 THR A O 1
ATOM 743 N N . ALA A 1 103 ? 0.335 -5.005 -1.722 1.00 97.50 103 ALA A N 1
ATOM 744 C CA . ALA A 1 103 ? -0.353 -3.779 -2.147 1.00 97.50 103 ALA A CA 1
ATOM 745 C C . ALA A 1 103 ? -1.882 -3.962 -2.244 1.00 97.50 103 ALA A C 1
ATOM 747 O O . ALA A 1 103 ? -2.655 -3.052 -1.937 1.00 97.50 103 ALA A O 1
ATOM 748 N N . LEU A 1 104 ? -2.338 -5.167 -2.606 1.00 98.12 104 LEU A N 1
ATOM 749 C CA . LEU A 1 104 ? -3.762 -5.481 -2.690 1.00 98.12 104 LEU A CA 1
ATOM 750 C C . LEU A 1 104 ? -4.438 -5.506 -1.310 1.00 98.12 104 LEU A C 1
ATOM 752 O O . LEU A 1 104 ? -5.598 -5.107 -1.212 1.00 98.12 104 LEU A O 1
ATOM 756 N N . HIS A 1 105 ? -3.734 -5.915 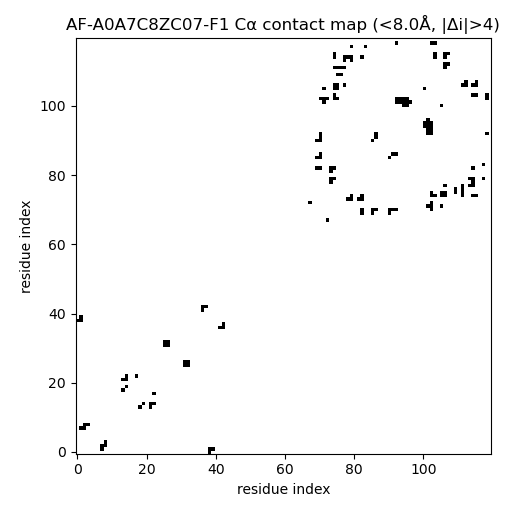-0.248 1.00 98.06 105 HIS A N 1
ATOM 757 C CA . HIS A 1 105 ? -4.263 -5.874 1.119 1.00 98.06 105 HIS A CA 1
ATOM 758 C C . HIS A 1 105 ? -4.553 -4.435 1.548 1.00 98.06 105 HIS A C 1
ATOM 760 O O . HIS A 1 105 ? -5.649 -4.164 2.039 1.00 98.06 105 HIS A O 1
ATOM 766 N N . PHE A 1 106 ? -3.625 -3.508 1.288 1.00 97.00 106 PHE A N 1
ATOM 767 C CA . PHE A 1 106 ? -3.810 -2.083 1.575 1.00 97.00 106 PHE A CA 1
ATOM 768 C C . 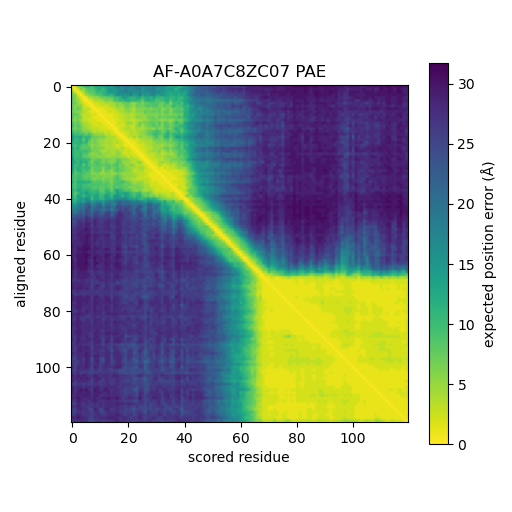PHE A 1 106 ? -4.963 -1.490 0.756 1.00 97.00 106 PHE A C 1
ATOM 770 O O . PHE A 1 106 ? -5.886 -0.913 1.331 1.00 97.00 106 PHE A O 1
ATOM 777 N N . ALA A 1 107 ? -4.989 -1.717 -0.564 1.00 98.12 107 ALA A N 1
ATOM 778 C CA . ALA A 1 107 ? -6.071 -1.215 -1.412 1.00 98.12 107 ALA A CA 1
ATOM 779 C C . ALA A 1 107 ? -7.452 -1.735 -0.970 1.00 98.12 107 ALA A C 1
ATOM 781 O O . ALA A 1 107 ? -8.423 -0.982 -0.938 1.00 98.12 107 ALA A O 1
ATOM 782 N N . CYS A 1 108 ? -7.559 -3.014 -0.593 1.00 97.81 108 CYS A N 1
ATOM 783 C CA . CYS A 1 108 ? -8.811 -3.576 -0.083 1.00 97.81 108 CYS A CA 1
ATOM 784 C C . CYS A 1 108 ? -9.175 -3.028 1.304 1.00 97.81 108 CYS A C 1
ATOM 786 O O . CYS A 1 108 ? -10.343 -2.726 1.543 1.00 97.81 108 CYS A O 1
ATOM 788 N N . GLY A 1 109 ? -8.193 -2.897 2.201 1.00 97.00 109 GLY A N 1
ATOM 789 C CA . GLY A 1 109 ? -8.383 -2.430 3.574 1.00 97.00 109 GLY A CA 1
ATOM 790 C C . GLY A 1 109 ? -8.863 -0.982 3.657 1.00 97.00 109 GLY A C 1
ATOM 791 O O . GLY A 1 109 ? -9.748 -0.680 4.456 1.00 97.00 109 GLY A O 1
ATOM 792 N N . TYR A 1 110 ? -8.346 -0.113 2.786 1.00 96.56 110 TYR A N 1
ATOM 793 C CA . TYR A 1 110 ? -8.730 1.302 2.725 1.00 96.56 110 TYR A CA 1
ATOM 794 C C . TYR A 1 110 ? -9.868 1.601 1.736 1.00 96.56 110 TYR A C 1
ATOM 796 O O . TYR A 1 110 ? -10.406 2.705 1.730 1.00 96.56 110 TYR A O 1
ATOM 804 N N . GLY A 1 111 ? -10.311 0.613 0.949 1.00 97.44 111 GLY A N 1
ATOM 805 C CA . GLY A 1 111 ? -11.427 0.775 0.011 1.00 97.44 111 GLY A CA 1
ATOM 806 C C . GLY A 1 111 ? -11.042 1.423 -1.321 1.00 97.44 111 GLY A C 1
ATOM 807 O O . GLY A 1 111 ? -11.907 1.926 -2.042 1.00 97.44 111 GLY A O 1
ATOM 808 N N . GLU A 1 112 ? -9.766 1.363 -1.692 1.00 98.19 112 GLU A N 1
ATOM 809 C CA . GLU A 1 112 ? -9.219 1.915 -2.928 1.00 98.19 112 GLU A CA 1
ATOM 810 C C . GLU A 1 112 ? -9.499 1.000 -4.126 1.00 98.19 112 GLU A C 1
ATOM 812 O O . GLU A 1 112 ? -8.619 0.363 -4.711 1.00 98.19 112 GLU A O 1
ATOM 817 N N . VAL A 1 113 ? -10.775 0.942 -4.522 1.00 98.12 113 VAL A N 1
ATOM 818 C CA . VAL A 1 113 ? -11.299 0.018 -5.545 1.00 98.12 113 VAL A CA 1
ATOM 819 C C . VAL A 1 113 ? -10.529 0.101 -6.865 1.00 98.12 113 VAL A C 1
ATOM 821 O O . VAL A 1 113 ? -10.303 -0.917 -7.517 1.00 98.12 113 VAL A O 1
ATOM 824 N N . LYS A 1 114 ? -10.123 1.304 -7.287 1.00 98.38 114 LYS A N 1
ATOM 825 C CA . LYS A 1 114 ? -9.383 1.480 -8.544 1.00 98.38 114 LYS A CA 1
ATOM 826 C C . LYS A 1 114 ? -7.961 0.928 -8.454 1.00 98.38 114 LYS A C 1
ATOM 828 O O . LYS A 1 114 ? -7.510 0.324 -9.42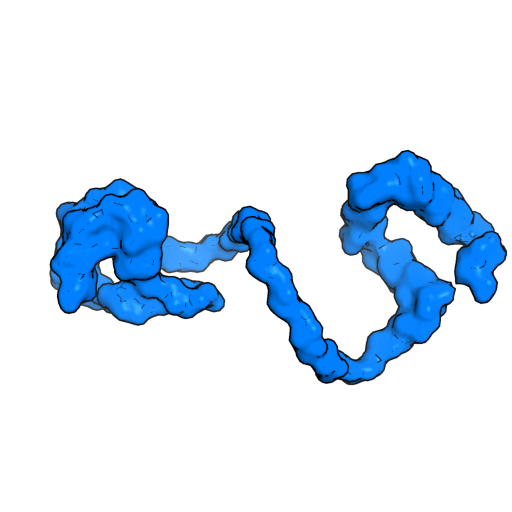2 1.00 98.38 114 LYS A O 1
ATOM 833 N N . CYS A 1 115 ? -7.280 1.103 -7.321 1.00 98.25 115 CYS A N 1
ATOM 834 C CA . CYS A 1 115 ? -5.968 0.500 -7.086 1.00 98.25 115 CYS A CA 1
ATOM 835 C C . CYS A 1 115 ? -6.083 -1.026 -7.020 1.00 98.25 115 CYS A C 1
ATOM 837 O O . CYS A 1 115 ? -5.327 -1.720 -7.694 1.00 98.25 115 CYS A O 1
A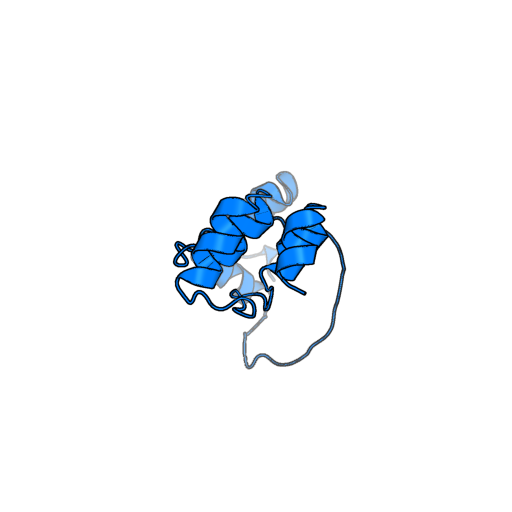TOM 839 N N . ALA A 1 116 ? -7.100 -1.555 -6.332 1.00 98.12 116 ALA A N 1
ATOM 840 C CA . ALA A 1 116 ? -7.369 -2.992 -6.305 1.00 98.12 116 ALA A CA 1
ATOM 841 C C . ALA A 1 116 ? -7.584 -3.566 -7.719 1.00 98.12 116 ALA A C 1
ATOM 843 O O . ALA A 1 116 ? -7.008 -4.591 -8.062 1.00 98.12 116 ALA A O 1
ATOM 844 N N . GLN A 1 117 ? -8.337 -2.873 -8.581 1.00 98.06 117 GLN A N 1
ATOM 845 C CA . GLN A 1 117 ? -8.514 -3.274 -9.984 1.00 98.06 117 GLN A CA 1
ATOM 846 C C . GLN A 1 117 ? -7.220 -3.261 -10.806 1.00 98.06 117 GLN A C 1
ATOM 848 O O . GLN A 1 117 ? -7.135 -3.985 -11.791 1.00 98.06 117 GLN A O 1
ATOM 853 N N . VAL A 1 118 ? -6.245 -2.418 -10.460 1.00 97.69 118 VAL A N 1
ATOM 854 C CA . VAL A 1 118 ? -4.936 -2.385 -11.133 1.00 97.69 118 VAL A CA 1
ATOM 855 C C . VAL A 1 118 ? -4.059 -3.567 -10.717 1.00 97.69 118 VAL A C 1
ATOM 857 O O . VAL A 1 118 ? -3.256 -4.032 -11.521 1.00 97.69 118 VAL A O 1
ATOM 860 N N . LEU A 1 119 ? -4.205 -4.032 -9.477 1.00 96.94 119 LEU A N 1
ATOM 861 C CA . LEU A 1 119 ? -3.368 -5.074 -8.880 1.00 96.94 119 LEU A CA 1
ATOM 862 C C . LEU A 1 119 ? -3.824 -6.503 -9.226 1.00 96.94 119 LEU A C 1
ATOM 864 O O . LEU A 1 119 ? -2.999 -7.422 -9.209 1.00 96.94 119 LEU A O 1
ATOM 868 N N . LEU A 1 120 ? -5.104 -6.684 -9.574 1.00 94.38 120 LEU A N 1
ATOM 869 C CA . LEU A 1 120 ? -5.685 -7.946 -10.063 1.00 94.38 120 LEU A CA 1
ATOM 870 C C . LEU A 1 120 ? -5.185 -8.290 -11.475 1.00 94.38 120 LEU A C 1
ATOM 872 O O . LEU A 1 120 ? -4.558 -9.366 -11.624 1.00 94.38 120 LEU A O 1
#

Nearest PDB structures (foldseek):
  5eyp-assembly1_F  TM=9.861E-01  e=5.664E-03  synthetic construct
  6gvm-assembly1_D  TM=8.963E-01  e=1.022E-02  synthetic construct
  7xce-assembly1_A  TM=9.751E-01  e=5.102E-02  Rattus norvegicus
  4k5c-assembly1_A  TM=9.943E-01  e=6.322E-02  Escherichia coli
  6fes-assembly1_A  TM=9.859E-01  e=9.708E-02  synthetic construct

InterPro domains:
  IPR002110 Ankyrin repeat [PF12796] (64-120)
  IPR002110 Ankyrin repeat [PS50088] (99-120)
  IPR036770 Ankyrin repeat-containing domain superfamily [G3DSA:1.25.40.20] (59-120)
  IPR036770 Ankyrin repeat-containing domain superfamily [SSF48403] (64-120)
  IPR041243 STI1/HOP, DP domain [PF17830] (2-41)

Solvent-accessible surface area (backbone atoms only — not comparable to full-atom values): 7378 Å² total; per-residue (Å²): 119,66,90,69,45,82,83,49,49,64,55,52,51,44,31,70,72,47,39,74,68,40,43,55,64,44,69,74,32,66,71,55,46,51,53,49,35,62,58,70,66,59,74,90,71,80,96,78,86,85,88,78,90,74,93,71,88,78,91,69,88,69,85,63,90,59,80,74,50,64,47,41,53,23,15,48,75,48,36,49,66,60,31,52,51,41,48,74,75,65,51,61,70,78,50,57,50,100,85,69,47,30,20,50,52,36,4,60,74,68,62,21,61,69,28,33,65,72,68,107

Radius of gyration: 23.31 Å; Cα contacts (8 Å, |Δi|>4): 91; chains: 1; bounding box: 28×30×68 Å

Mean predicted aligned error: 17.81 Å

Secondary structure (DSSP, 8-state):
-GGG-TTTHHHHHHHHHHHHHHHHHHHT-HHHHHHHHHHTT----------------------------HHHHHHHTT-HHHHHHHHHTT--TT---TTS--HHHHHHHHT-HHHHHHH-

Organism: Opuntia streptacantha (NCBI:txid393608)

Foldseek 3Di:
DLCPPPVCPVLVVCCVVVPPVSVVVCVPVPVSVVSVCVSVVVPDDDDDDDDDDDDDDDPPPPPDPPVPQQLLVCLLVLVLVSNVVCVVVPRDQCDADPVGDGSLNNNVVNVSVSSNVVSD

pLDDT: mean 74.9, std 21.22, range [35.41, 98.38]

Sequence (120 aa):
RIKEDPSLKPILEEIETGGPAAMMRYWNDKEVLEKLGEAMGLAVSGGATSSASPGAADEAEGGNEEEESIVHHTASIGDVEGLRNALAAGADKDEEDSEGRTALHFACGYGEVKCAQVLL